Protein AF-A0A533W3E1-F1 (afdb_monomer_lite)

Sequence (63 aa):
VVLGVQIVGPEASNLISEAVLAIEMGATVEDIALTIHPHPTLSEGLMEAAEAAEGKPIHQLKV

Secondary structure (DSSP, 8-state):
--------STTHHHHHHHHHHHHHTT--HHHHHTS---SSSTTHHHHHHHHHHTT--SSS---

Foldseek 3Di:
DDPDDDDDDPPRVVLVVVVVVCVVVVHDLVVLLPDDDDPPDPNVVSNQVSCQVVQRHDPDDND

Structure (mmCIF, N/CA/C/O backbone):
data_AF-A0A533W3E1-F1
#
_entry.id   AF-A0A533W3E1-F1
#
loop_
_atom_site.group_PDB
_atom_site.id
_atom_site.type_symbol
_atom_site.label_atom_id
_atom_site.label_alt_id
_atom_site.label_comp_id
_atom_site.label_asym_id
_atom_site.label_entity_id
_atom_site.label_seq_id
_atom_site.pdbx_PDB_ins_code
_atom_site.Cartn_x
_atom_site.Cartn_y
_atom_site.Cartn_z
_atom_site.occupancy
_atom_site.B_iso_or_equiv
_atom_site.auth_seq_id
_atom_site.auth_comp_id
_atom_site.auth_asym_id
_atom_site.auth_atom_id
_atom_site.pdbx_PDB_model_num
ATOM 1 N N . VAL A 1 1 ? -8.000 -1.723 11.147 1.00 91.75 1 VAL A N 1
ATOM 2 C CA . VAL A 1 1 ? -6.722 -2.424 10.898 1.00 91.75 1 VAL A CA 1
ATOM 3 C C . VAL A 1 1 ? -6.725 -2.969 9.483 1.00 91.75 1 VAL A C 1
ATOM 5 O O . VAL A 1 1 ? -7.785 -3.390 9.021 1.00 91.75 1 VAL A O 1
ATOM 8 N N . VAL A 1 2 ? -5.595 -2.905 8.787 1.00 97.56 2 VAL A N 1
ATOM 9 C CA . VAL A 1 2 ? -5.431 -3.443 7.432 1.00 97.56 2 VAL A CA 1
ATOM 10 C C . VAL A 1 2 ? -5.481 -4.967 7.500 1.00 97.56 2 VAL A C 1
ATOM 12 O O . VAL A 1 2 ? -4.778 -5.580 8.296 1.00 97.56 2 VAL A O 1
ATOM 15 N N . LEU A 1 3 ? -6.343 -5.578 6.687 1.00 97.44 3 LEU A N 1
ATOM 16 C CA . LEU A 1 3 ? -6.502 -7.039 6.641 1.00 97.44 3 LEU A CA 1
ATOM 17 C C . LEU A 1 3 ? -5.702 -7.682 5.504 1.00 97.44 3 LEU A C 1
ATOM 19 O O . LEU A 1 3 ? -5.361 -8.858 5.570 1.00 97.44 3 LEU A O 1
ATOM 23 N N . GLY A 1 4 ? -5.429 -6.921 4.447 1.00 97.56 4 GLY A N 1
ATOM 24 C CA . GLY A 1 4 ? -4.724 -7.396 3.270 1.00 97.56 4 GLY A CA 1
ATOM 25 C C . GLY A 1 4 ? -4.618 -6.306 2.215 1.00 97.56 4 GLY A C 1
ATOM 26 O O . GLY A 1 4 ? -5.420 -5.374 2.188 1.00 97.56 4 GLY A O 1
ATOM 27 N N . VAL A 1 5 ? -3.627 -6.450 1.340 1.00 98.12 5 VAL A N 1
ATOM 28 C CA . VAL A 1 5 ? -3.390 -5.580 0.186 1.00 98.12 5 VAL A CA 1
ATOM 29 C C . VAL A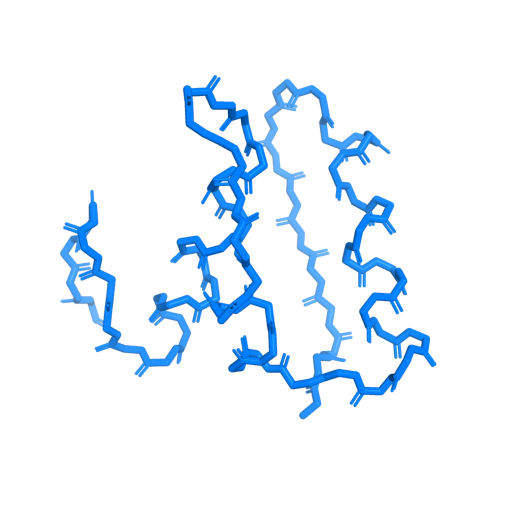 1 5 ? -3.073 -6.464 -1.013 1.00 98.12 5 VAL A C 1
ATOM 31 O O . VAL A 1 5 ? -2.420 -7.500 -0.881 1.00 98.12 5 VAL A O 1
ATOM 34 N N . GLN 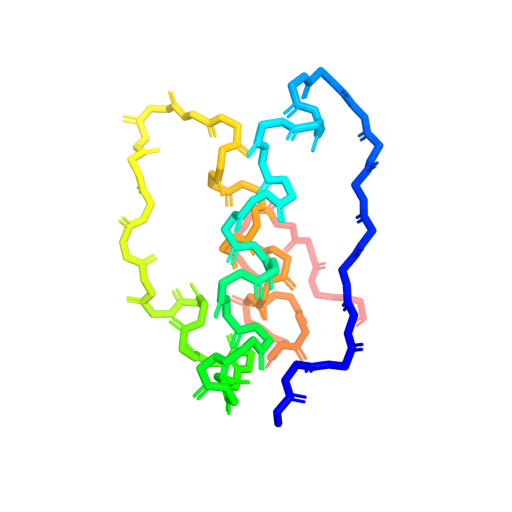A 1 6 ? -3.555 -6.067 -2.185 1.00 98.06 6 GLN A N 1
ATOM 35 C CA . GLN A 1 6 ? -3.293 -6.748 -3.448 1.00 98.06 6 GLN A CA 1
ATOM 36 C C . GLN A 1 6 ? -2.816 -5.720 -4.463 1.00 98.06 6 GLN A C 1
ATOM 38 O O . GLN A 1 6 ? -3.405 -4.649 -4.586 1.00 98.06 6 GLN A O 1
ATOM 43 N N . ILE A 1 7 ? -1.744 -6.047 -5.181 1.00 98.38 7 ILE A N 1
ATOM 44 C CA . ILE A 1 7 ? -1.114 -5.143 -6.143 1.00 98.38 7 ILE A CA 1
ATOM 45 C C . ILE A 1 7 ? -0.917 -5.898 -7.453 1.00 98.38 7 ILE A C 1
ATOM 47 O O . ILE A 1 7 ? -0.396 -7.014 -7.468 1.00 98.38 7 ILE A O 1
ATOM 51 N N . VAL A 1 8 ? -1.317 -5.271 -8.556 1.00 98.25 8 VAL A N 1
ATOM 52 C CA . VAL A 1 8 ? -1.029 -5.721 -9.918 1.00 98.25 8 VAL A CA 1
ATOM 53 C C . VAL A 1 8 ? -0.373 -4.572 -10.675 1.00 98.25 8 VAL A C 1
ATOM 55 O O . VAL A 1 8 ? -0.912 -3.471 -10.727 1.00 98.25 8 VAL A O 1
ATOM 58 N N . GLY A 1 9 ? 0.810 -4.812 -11.238 1.00 97.50 9 GLY A N 1
ATOM 59 C CA . GLY A 1 9 ? 1.584 -3.780 -11.922 1.00 97.50 9 GLY A CA 1
ATOM 60 C C . GLY A 1 9 ? 3.095 -3.976 -11.788 1.00 97.50 9 GLY A C 1
ATOM 61 O O . GLY A 1 9 ? 3.541 -4.967 -11.199 1.00 97.50 9 GLY A O 1
ATOM 62 N N . PRO A 1 10 ? 3.894 -3.054 -12.353 1.00 98.06 10 PRO A N 1
ATOM 63 C CA . PRO A 1 10 ? 5.340 -3.044 -12.156 1.00 98.06 10 PRO A CA 1
ATOM 64 C C . PRO A 1 10 ? 5.686 -2.887 -10.671 1.00 98.06 10 PRO A C 1
ATOM 66 O O . PRO A 1 10 ? 4.943 -2.265 -9.918 1.00 98.06 10 PRO A O 1
ATOM 69 N N . GLU A 1 11 ? 6.821 -3.453 -10.254 1.00 98.06 11 GLU A N 1
ATOM 70 C CA . GLU A 1 11 ? 7.352 -3.333 -8.886 1.00 98.06 11 GLU A CA 1
ATOM 71 C C . GLU A 1 11 ? 6.431 -3.863 -7.763 1.00 98.06 11 GLU A C 1
ATOM 73 O O . GLU A 1 11 ? 6.695 -3.615 -6.588 1.00 98.06 11 GLU A O 1
ATOM 78 N N . ALA A 1 12 ? 5.385 -4.644 -8.074 1.00 98.31 12 ALA A N 1
ATOM 79 C CA . ALA A 1 12 ? 4.421 -5.137 -7.079 1.00 98.31 12 ALA A CA 1
ATOM 80 C C . ALA A 1 12 ? 5.076 -5.901 -5.910 1.00 98.31 12 ALA A C 1
ATOM 82 O O . ALA A 1 12 ? 4.668 -5.736 -4.763 1.00 98.31 12 ALA A O 1
ATOM 83 N N . SER A 1 13 ? 6.124 -6.690 -6.177 1.00 97.50 13 SER A N 1
ATOM 84 C CA . SER A 1 13 ? 6.892 -7.400 -5.142 1.00 97.50 13 SER A CA 1
ATOM 85 C C . SER A 1 13 ? 7.663 -6.469 -4.205 1.00 97.50 13 SER A C 1
ATOM 87 O O . SER A 1 13 ? 7.922 -6.837 -3.064 1.00 97.50 13 SER A O 1
ATOM 89 N N . ASN A 1 14 ? 8.032 -5.276 -4.671 1.00 97.88 14 ASN A N 1
ATOM 90 C CA . ASN A 1 14 ? 8.719 -4.281 -3.856 1.00 97.88 14 ASN A CA 1
ATOM 91 C C . ASN A 1 14 ? 7.699 -3.480 -3.040 1.00 97.88 14 ASN A C 1
ATOM 93 O O . ASN A 1 14 ? 7.842 -3.375 -1.824 1.00 97.88 14 ASN A O 1
ATOM 97 N N . LEU A 1 15 ? 6.618 -3.022 -3.681 1.00 98.19 15 LEU A N 1
ATOM 98 C CA . LEU A 1 15 ? 5.539 -2.257 -3.044 1.00 98.19 15 LEU A CA 1
ATOM 99 C C . LEU A 1 15 ? 4.815 -3.037 -1.937 1.00 98.19 15 LEU A C 1
ATOM 101 O O . LEU A 1 15 ? 4.493 -2.473 -0.895 1.00 98.19 15 LEU A O 1
ATOM 105 N N . ILE A 1 16 ? 4.594 -4.345 -2.119 1.00 98.38 16 ILE A N 1
ATOM 106 C CA . ILE A 1 16 ? 3.886 -5.162 -1.121 1.00 98.38 16 ILE A CA 1
ATOM 107 C C . ILE A 1 16 ? 4.628 -5.230 0.225 1.00 98.38 16 ILE A C 1
ATOM 109 O O . ILE A 1 16 ? 4.008 -5.511 1.247 1.00 98.38 16 ILE A O 1
ATOM 113 N N . SER A 1 17 ? 5.934 -4.938 0.250 1.00 98.25 17 SER A N 1
ATOM 114 C CA . SER A 1 17 ? 6.735 -4.935 1.481 1.00 98.25 17 SER A CA 1
ATOM 115 C C . SER A 1 17 ? 6.230 -3.902 2.491 1.00 98.25 17 SER A C 1
ATOM 117 O O . SER A 1 17 ? 6.192 -4.184 3.687 1.00 98.25 17 SER A O 1
ATOM 119 N N . GLU A 1 18 ? 5.793 -2.732 2.017 1.00 98.31 18 GLU A N 1
ATOM 120 C CA . GLU A 1 18 ? 5.200 -1.697 2.867 1.00 98.31 18 GLU A CA 1
ATOM 121 C C . GLU A 1 18 ? 3.864 -2.159 3.460 1.00 98.31 18 GLU A C 1
ATOM 123 O O . GLU A 1 18 ? 3.641 -2.046 4.663 1.00 98.31 18 GLU A O 1
ATOM 128 N N . ALA A 1 19 ? 3.001 -2.761 2.638 1.00 98.06 19 ALA A N 1
ATOM 129 C CA . ALA A 1 19 ? 1.713 -3.278 3.087 1.00 98.06 19 ALA A CA 1
ATOM 130 C C . ALA A 1 19 ? 1.854 -4.396 4.133 1.00 98.06 19 ALA A C 1
ATOM 132 O O . ALA A 1 19 ? 1.094 -4.438 5.100 1.00 98.06 19 ALA A O 1
ATOM 133 N N . VAL A 1 20 ? 2.829 -5.295 3.961 1.00 98.19 20 VAL A N 1
ATOM 134 C CA . VAL A 1 20 ? 3.121 -6.346 4.947 1.00 98.19 20 VAL A CA 1
ATOM 135 C C . VAL A 1 20 ? 3.612 -5.727 6.256 1.00 98.19 20 VAL A C 1
ATOM 137 O O . VAL A 1 20 ? 3.128 -6.113 7.317 1.00 98.19 20 VAL A O 1
ATOM 140 N N . LEU A 1 21 ? 4.501 -4.729 6.198 1.00 98.31 21 LEU A N 1
ATOM 141 C CA . LEU A 1 21 ? 4.940 -4.003 7.393 1.00 98.31 21 LEU A CA 1
ATOM 142 C C . LEU A 1 21 ? 3.762 -3.320 8.105 1.00 98.31 21 LEU A C 1
ATOM 144 O O . LEU A 1 21 ? 3.643 -3.428 9.323 1.00 98.31 21 LEU A O 1
ATOM 148 N N . ALA A 1 22 ? 2.869 -2.670 7.357 1.00 98.38 22 ALA A N 1
ATOM 149 C CA . ALA A 1 22 ? 1.672 -2.042 7.908 1.00 98.38 22 ALA A CA 1
ATOM 150 C C . ALA A 1 22 ? 0.769 -3.061 8.632 1.00 98.38 22 ALA A C 1
ATOM 152 O O . ALA A 1 22 ? 0.300 -2.789 9.737 1.00 98.38 22 ALA A O 1
ATOM 153 N N . ILE A 1 23 ? 0.572 -4.256 8.062 1.00 98.31 23 ILE A N 1
ATOM 154 C CA . ILE A 1 23 ? -0.204 -5.336 8.696 1.00 98.31 23 ILE A CA 1
ATOM 155 C C . ILE A 1 23 ? 0.459 -5.805 9.999 1.00 98.31 23 ILE A C 1
ATOM 157 O O . ILE A 1 23 ? -0.224 -5.908 11.018 1.00 98.31 23 ILE A O 1
ATOM 161 N N . GLU A 1 24 ? 1.775 -6.036 10.001 1.00 98.56 24 GLU A N 1
ATOM 162 C CA . GLU A 1 24 ? 2.524 -6.457 11.199 1.00 98.56 24 GLU A CA 1
ATOM 163 C C . GLU A 1 24 ? 2.499 -5.399 12.312 1.00 98.56 24 GLU A C 1
ATOM 165 O O . GLU A 1 24 ? 2.443 -5.728 13.497 1.00 98.56 24 GLU A O 1
ATOM 170 N N . MET A 1 25 ? 2.477 -4.115 11.946 1.00 98.38 25 MET A N 1
ATOM 171 C CA . MET A 1 25 ? 2.311 -3.009 12.892 1.00 98.38 25 MET A CA 1
ATOM 172 C C . MET A 1 25 ? 0.874 -2.870 13.418 1.00 98.38 25 MET A C 1
ATOM 174 O O . MET A 1 25 ? 0.625 -2.043 14.295 1.00 98.38 25 MET A O 1
ATOM 178 N N . GLY A 1 26 ? -0.082 -3.646 12.896 1.00 98.00 26 GLY A N 1
ATOM 179 C CA . GLY A 1 26 ? -1.503 -3.477 13.196 1.00 98.00 26 GLY A CA 1
ATOM 180 C C . GLY A 1 26 ? -2.059 -2.143 12.692 1.00 98.00 26 GLY A C 1
ATOM 181 O O . GLY A 1 26 ? -3.040 -1.647 13.249 1.00 98.00 26 GLY A O 1
ATOM 182 N N . ALA A 1 27 ? -1.436 -1.560 11.664 1.00 98.56 27 ALA A N 1
ATOM 183 C CA . ALA A 1 27 ? -1.802 -0.262 11.120 1.00 98.56 27 ALA A CA 1
ATOM 184 C C . ALA A 1 27 ? -3.244 -0.259 10.597 1.00 98.56 27 ALA A C 1
ATOM 186 O O . ALA A 1 27 ? -3.825 -1.282 10.206 1.00 98.56 27 ALA A O 1
ATOM 187 N N . THR A 1 28 ? -3.852 0.913 10.605 1.00 98.38 28 THR A N 1
ATOM 188 C CA . THR A 1 28 ? -5.143 1.197 9.987 1.00 98.38 28 THR A CA 1
ATOM 189 C C . THR A 1 28 ? -4.958 1.684 8.551 1.00 98.38 28 THR A C 1
ATOM 191 O O . THR A 1 28 ? -3.843 1.890 8.082 1.00 98.38 28 THR A O 1
ATOM 194 N N . VAL A 1 29 ? -6.066 1.820 7.823 1.00 97.56 29 VAL A N 1
ATOM 195 C CA . VAL A 1 29 ? -6.021 2.338 6.451 1.00 97.56 29 VAL A CA 1
ATOM 196 C C . VAL A 1 29 ? -5.663 3.830 6.462 1.00 97.56 29 VAL A C 1
ATOM 198 O O . VAL A 1 29 ? -4.864 4.272 5.645 1.00 97.56 29 VAL A O 1
ATOM 201 N N . GLU A 1 30 ? -6.149 4.567 7.465 1.00 97.94 30 GLU A N 1
ATOM 202 C CA . GLU A 1 30 ? -5.776 5.960 7.733 1.00 97.94 30 GLU A CA 1
ATOM 203 C C . GLU A 1 30 ? -4.263 6.136 7.957 1.00 97.94 30 GLU A C 1
ATOM 205 O O . GLU A 1 30 ? -3.684 7.084 7.438 1.00 97.94 30 GLU A O 1
ATOM 210 N N . ASP A 1 31 ? -3.586 5.203 8.639 1.00 98.38 31 ASP A N 1
ATOM 211 C CA . ASP A 1 31 ? -2.128 5.281 8.839 1.00 98.38 31 ASP A CA 1
ATOM 212 C C . ASP A 1 31 ? -1.346 5.220 7.510 1.00 98.38 31 ASP A C 1
ATOM 214 O O . ASP A 1 31 ? -0.357 5.936 7.333 1.00 98.38 31 ASP A O 1
ATOM 218 N N . ILE A 1 32 ? -1.798 4.398 6.553 1.00 98.12 32 ILE A N 1
ATOM 219 C CA . ILE A 1 32 ? -1.203 4.330 5.206 1.00 98.12 32 ILE A CA 1
ATOM 220 C C . ILE A 1 32 ? -1.504 5.617 4.430 1.00 98.12 32 ILE A C 1
ATOM 222 O O . ILE A 1 32 ? -0.602 6.184 3.817 1.00 98.12 32 ILE A O 1
ATOM 226 N N . ALA A 1 33 ? -2.746 6.106 4.484 1.00 97.81 33 ALA A N 1
ATOM 227 C CA . ALA A 1 33 ? -3.1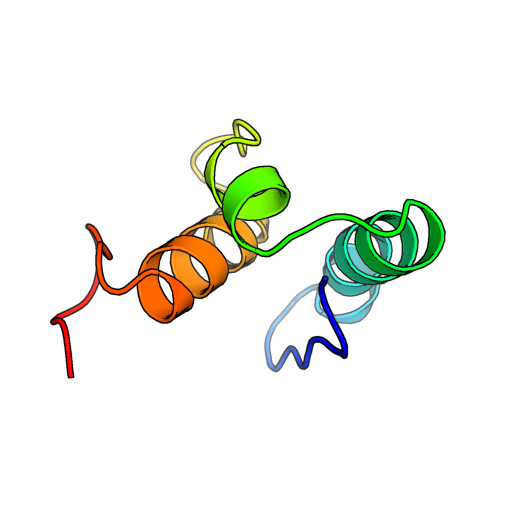56 7.341 3.813 1.00 97.81 33 ALA A CA 1
ATOM 228 C C . ALA A 1 33 ? -2.375 8.571 4.318 1.00 97.81 33 ALA A C 1
ATOM 230 O O . ALA A 1 33 ? -1.945 9.408 3.528 1.00 97.81 33 ALA A O 1
ATOM 231 N N . LEU A 1 34 ? -2.122 8.653 5.629 1.00 97.62 34 LEU A N 1
ATOM 232 C CA . LEU A 1 34 ? -1.366 9.745 6.253 1.00 97.62 34 LEU A CA 1
ATOM 233 C C . LEU A 1 34 ? 0.157 9.614 6.096 1.00 97.62 34 LEU A C 1
ATOM 235 O O . LEU A 1 34 ? 0.892 10.557 6.409 1.00 97.62 34 LEU A O 1
ATOM 239 N N . THR A 1 35 ? 0.654 8.473 5.618 1.00 98.25 35 THR A N 1
ATOM 240 C CA . THR A 1 35 ? 2.077 8.294 5.327 1.00 98.25 35 THR A CA 1
ATOM 241 C C . THR A 1 35 ? 2.443 9.060 4.057 1.00 98.25 35 THR A C 1
ATOM 243 O O . THR A 1 35 ? 1.880 8.838 2.988 1.00 98.25 35 THR A O 1
ATOM 246 N N . ILE A 1 36 ? 3.427 9.960 4.149 1.00 98.19 36 ILE A N 1
ATOM 247 C CA . ILE A 1 36 ? 3.860 10.776 3.008 1.00 98.19 36 ILE A CA 1
ATOM 248 C C . ILE A 1 36 ? 4.662 9.913 2.035 1.00 98.19 36 ILE A C 1
ATOM 250 O O . ILE A 1 36 ? 5.834 9.607 2.269 1.00 98.19 36 ILE A O 1
ATOM 254 N N . HIS A 1 37 ? 4.036 9.572 0.915 1.00 98.44 37 HIS A N 1
ATOM 255 C CA . HIS A 1 37 ? 4.686 8.851 -0.166 1.00 98.44 37 HIS A CA 1
ATOM 256 C C . HIS A 1 37 ? 5.425 9.817 -1.105 1.00 98.44 37 HIS A C 1
ATOM 258 O O . HIS A 1 37 ? 4.913 10.898 -1.407 1.00 98.44 37 HIS A O 1
ATOM 264 N N . PRO A 1 38 ? 6.637 9.475 -1.579 1.00 98.38 38 PRO A N 1
ATOM 265 C CA . PRO A 1 38 ? 7.369 10.340 -2.497 1.00 98.38 38 PRO A CA 1
ATOM 266 C C . PRO A 1 38 ? 6.650 10.482 -3.844 1.00 98.38 38 PRO A C 1
ATOM 268 O O . PRO A 1 38 ? 6.168 9.500 -4.402 1.00 98.38 38 PRO A O 1
ATOM 271 N N . HIS A 1 39 ? 6.660 11.686 -4.415 1.00 97.69 39 HIS A N 1
ATOM 272 C CA . HIS A 1 39 ? 6.125 11.949 -5.752 1.00 97.69 39 HIS A CA 1
ATOM 273 C C . HIS A 1 39 ? 7.251 12.352 -6.725 1.00 97.69 39 HIS A C 1
ATOM 275 O O . HIS A 1 39 ? 8.089 13.181 -6.347 1.00 97.69 39 HIS A O 1
ATOM 281 N N . PRO A 1 40 ? 7.285 11.846 -7.976 1.00 97.38 40 PRO A N 1
ATOM 282 C CA . PRO A 1 40 ? 6.425 10.805 -8.557 1.00 97.38 40 PRO A CA 1
ATOM 283 C C . PRO A 1 40 ? 6.994 9.393 -8.318 1.00 97.38 40 PRO A C 1
ATOM 285 O O . PRO A 1 40 ? 8.140 9.121 -8.690 1.00 97.38 40 PRO A O 1
ATOM 288 N N . THR A 1 41 ? 6.218 8.478 -7.728 1.00 98.12 41 THR A N 1
ATOM 289 C CA . THR A 1 41 ? 6.640 7.077 -7.515 1.00 98.12 41 THR A CA 1
ATOM 290 C C . THR A 1 41 ? 5.459 6.113 -7.527 1.00 98.12 41 THR A C 1
ATOM 292 O O . THR A 1 41 ? 4.346 6.475 -7.193 1.00 98.12 41 THR A O 1
ATOM 295 N N . LEU A 1 42 ? 5.691 4.831 -7.826 1.00 97.94 42 LEU A N 1
ATOM 296 C CA . LEU A 1 42 ? 4.609 3.836 -7.802 1.00 97.94 42 LEU A CA 1
ATOM 297 C C . LEU A 1 42 ? 4.006 3.609 -6.405 1.00 97.94 42 LEU A C 1
ATOM 299 O O . LEU A 1 42 ? 2.872 3.142 -6.313 1.00 97.94 42 LEU A O 1
ATOM 303 N N . SER A 1 43 ? 4.735 3.928 -5.328 1.00 97.62 43 SER A N 1
ATOM 304 C CA . SER A 1 43 ? 4.216 3.764 -3.970 1.00 97.62 43 SER A CA 1
ATOM 305 C C . SER A 1 43 ? 3.109 4.768 -3.652 1.00 97.62 43 SER A C 1
ATOM 307 O O . SER A 1 43 ? 2.234 4.446 -2.856 1.00 97.62 43 SER A O 1
ATOM 309 N N . GLU A 1 44 ? 3.033 5.911 -4.348 1.00 98.25 44 GLU A N 1
ATOM 310 C CA . GLU A 1 44 ? 1.905 6.847 -4.209 1.00 98.25 44 GLU A CA 1
ATOM 311 C C . GLU A 1 44 ? 0.546 6.182 -4.506 1.00 98.25 44 GLU A C 1
ATOM 313 O O . GLU A 1 44 ? -0.475 6.573 -3.948 1.00 98.25 44 GLU A O 1
ATOM 318 N N . GLY A 1 45 ? 0.533 5.104 -5.302 1.00 97.25 45 GLY A N 1
ATOM 319 C CA . GLY A 1 45 ? -0.663 4.296 -5.532 1.00 97.25 45 GLY A CA 1
ATOM 320 C C . GLY A 1 45 ? -1.174 3.554 -4.289 1.00 97.25 45 GLY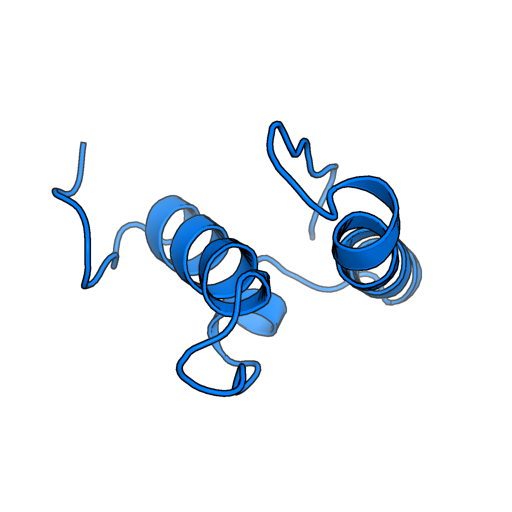 A C 1
ATOM 321 O O . GLY A 1 45 ? -2.377 3.326 -4.187 1.00 97.25 45 GLY A O 1
ATOM 322 N N . LEU A 1 46 ? -0.305 3.195 -3.336 1.00 97.56 46 LEU A N 1
ATOM 323 C CA . LEU A 1 46 ? -0.710 2.548 -2.081 1.00 97.56 46 LEU A CA 1
ATOM 324 C C . LEU A 1 46 ? -1.397 3.550 -1.140 1.00 97.56 46 LEU A C 1
ATOM 326 O O . LEU A 1 46 ? -2.479 3.257 -0.631 1.00 97.56 46 LEU A O 1
ATOM 330 N N . M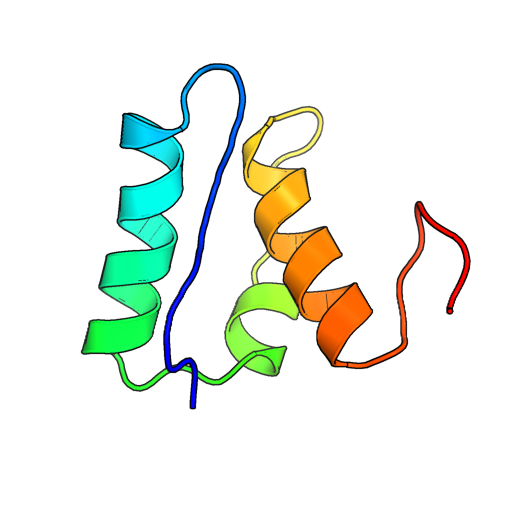ET A 1 47 ? -0.820 4.747 -0.993 1.00 98.06 47 MET A N 1
ATOM 331 C CA . MET A 1 47 ? -1.444 5.892 -0.314 1.00 98.06 47 MET A CA 1
ATOM 332 C C . MET A 1 47 ? -2.816 6.215 -0.908 1.00 98.06 47 MET A C 1
ATOM 334 O O . MET A 1 47 ? -3.807 6.305 -0.190 1.00 98.06 47 MET A O 1
ATOM 338 N N . GLU A 1 48 ? -2.895 6.338 -2.232 1.00 97.38 48 GLU A N 1
ATOM 339 C CA . GLU A 1 48 ? -4.134 6.709 -2.914 1.00 97.38 48 GLU A CA 1
ATOM 340 C C . GLU A 1 48 ? -5.204 5.609 -2.809 1.00 97.38 48 GLU A C 1
ATOM 342 O O . GLU A 1 48 ? -6.397 5.901 -2.711 1.00 97.38 48 GLU A O 1
ATOM 347 N N . ALA A 1 49 ? -4.803 4.333 -2.786 1.00 97.00 49 ALA A N 1
ATOM 348 C CA . ALA A 1 49 ? -5.713 3.221 -2.516 1.00 97.00 49 ALA A CA 1
ATOM 349 C C . ALA A 1 49 ? -6.255 3.257 -1.077 1.00 97.00 49 ALA A C 1
ATOM 351 O O . ALA A 1 49 ? -7.426 2.938 -0.855 1.00 97.00 49 ALA A O 1
ATOM 352 N N . ALA A 1 50 ? -5.435 3.675 -0.110 1.00 97.31 50 ALA A N 1
ATOM 353 C CA . ALA A 1 50 ? -5.864 3.873 1.269 1.00 97.31 50 ALA A CA 1
ATOM 354 C C . ALA A 1 50 ? -6.846 5.054 1.398 1.00 97.31 50 ALA A C 1
ATOM 356 O O . ALA A 1 50 ? -7.922 4.892 1.974 1.00 97.31 50 ALA A O 1
ATOM 357 N N . GLU A 1 51 ? -6.553 6.197 0.771 1.00 97.38 51 GLU A N 1
ATOM 358 C CA . GLU A 1 51 ? -7.477 7.342 0.686 1.00 97.38 51 GLU A CA 1
ATOM 359 C C . GLU A 1 51 ? -8.805 6.963 0.010 1.00 97.38 51 GLU A C 1
ATOM 361 O O . GLU A 1 51 ? -9.884 7.399 0.420 1.00 97.38 51 GLU A O 1
ATOM 366 N N . ALA A 1 52 ? -8.763 6.098 -1.006 1.00 97.00 52 ALA A N 1
ATOM 367 C CA . ALA A 1 52 ? -9.965 5.583 -1.656 1.00 97.00 52 ALA A CA 1
ATOM 368 C C . ALA A 1 52 ? -10.825 4.730 -0.718 1.00 97.00 52 ALA A C 1
ATOM 370 O O . ALA A 1 52 ? -12.047 4.885 -0.707 1.00 97.00 52 ALA A O 1
ATOM 371 N N . ALA A 1 53 ? -10.205 3.872 0.093 1.00 95.44 53 ALA A N 1
ATOM 372 C CA . ALA A 1 53 ? -10.900 3.076 1.102 1.00 95.44 53 ALA A CA 1
ATOM 373 C C . ALA A 1 53 ? -11.513 3.945 2.221 1.00 95.44 53 ALA A C 1
ATOM 375 O O . ALA A 1 53 ? -12.589 3.619 2.720 1.00 95.44 53 ALA A O 1
ATOM 376 N N . GLU A 1 54 ? -10.894 5.086 2.546 1.00 94.44 54 GLU A N 1
ATOM 377 C CA . GLU A 1 54 ? -11.450 6.132 3.425 1.00 94.44 54 GLU A CA 1
ATOM 378 C C . GLU A 1 54 ? -12.505 7.018 2.724 1.00 94.44 54 GLU A C 1
ATOM 380 O O . GLU A 1 54 ? -13.165 7.866 3.338 1.00 94.44 54 GLU A O 1
ATOM 385 N N . GLY A 1 55 ? -12.697 6.835 1.415 1.00 94.75 55 GLY A N 1
ATOM 386 C CA . GLY A 1 55 ? -13.642 7.590 0.604 1.00 94.75 55 GLY A CA 1
ATOM 387 C C . GLY A 1 55 ? -13.232 9.047 0.378 1.00 94.75 55 GLY A C 1
ATOM 388 O O . GLY A 1 55 ? -14.113 9.905 0.246 1.00 94.75 55 GLY A O 1
ATOM 389 N N . LYS A 1 56 ? -11.935 9.352 0.350 1.00 94.75 56 LYS A N 1
ATOM 390 C CA . LYS A 1 56 ? -11.385 10.692 0.095 1.00 94.75 56 LYS A CA 1
ATOM 391 C C . LYS A 1 56 ? -10.288 10.706 -0.996 1.00 94.75 56 LYS A C 1
ATOM 393 O O . LYS A 1 56 ? -9.329 11.457 -0.852 1.00 94.75 56 LYS A O 1
ATOM 398 N N . PRO A 1 57 ? -10.407 9.938 -2.100 1.00 94.62 57 PRO A N 1
ATOM 399 C CA . PRO A 1 57 ? -9.372 9.944 -3.130 1.00 94.62 57 PRO A CA 1
ATOM 400 C C . PRO A 1 57 ? -9.244 11.322 -3.795 1.00 94.62 57 PRO A C 1
ATOM 402 O O . PRO A 1 57 ? -10.233 12.043 -3.963 1.00 94.62 57 PRO A O 1
ATOM 405 N N . ILE A 1 58 ? -8.028 11.661 -4.211 1.00 96.12 58 ILE A N 1
ATOM 406 C CA . ILE A 1 58 ? -7.676 12.910 -4.896 1.00 96.12 58 ILE A CA 1
ATOM 407 C C . ILE A 1 58 ? -7.518 12.683 -6.403 1.00 96.12 58 ILE A C 1
ATOM 409 O O . ILE A 1 58 ? -7.949 13.512 -7.206 1.00 96.12 58 ILE A O 1
ATOM 413 N N . HIS A 1 59 ? -6.930 11.554 -6.800 1.00 96.38 59 HIS A N 1
ATOM 414 C CA . HIS A 1 59 ? -6.536 11.268 -8.184 1.00 96.38 59 HIS A CA 1
ATOM 415 C C . HIS A 1 59 ? -7.494 10.316 -8.917 1.00 96.38 59 HIS A C 1
ATOM 417 O O . HIS A 1 59 ? -7.271 9.977 -10.079 1.00 96.38 59 HIS A O 1
ATOM 423 N N . GLN A 1 60 ? -8.584 9.904 -8.266 1.00 92.81 60 GLN A N 1
ATOM 424 C CA . GLN A 1 60 ? -9.655 9.100 -8.856 1.00 92.81 60 GLN A CA 1
ATOM 425 C C . GLN A 1 60 ? -11.027 9.544 -8.345 1.00 92.81 60 GLN A C 1
ATOM 427 O O . GLN A 1 60 ? -11.150 10.188 -7.305 1.00 92.81 60 GLN A O 1
ATOM 432 N N . LEU A 1 61 ? -12.080 9.208 -9.091 1.00 90.38 61 LEU A N 1
ATOM 433 C CA . LEU A 1 61 ? -13.448 9.487 -8.663 1.00 90.38 61 LEU A CA 1
ATOM 434 C C . LEU A 1 61 ? -13.818 8.595 -7.477 1.00 90.38 61 LEU A C 1
ATOM 436 O O . LEU A 1 61 ? -13.506 7.406 -7.459 1.00 90.38 61 LEU A O 1
ATOM 440 N N . LYS A 1 62 ? -14.540 9.170 -6.516 1.00 85.56 62 LYS A N 1
ATOM 441 C CA . LYS A 1 62 ? -15.163 8.407 -5.438 1.00 85.56 62 LYS A CA 1
ATOM 442 C C . LYS A 1 62 ? -16.307 7.573 -6.022 1.00 85.56 62 LYS A C 1
ATOM 444 O O . LYS A 1 62 ? -17.253 8.148 -6.563 1.00 85.56 62 LYS A O 1
ATOM 449 N N . V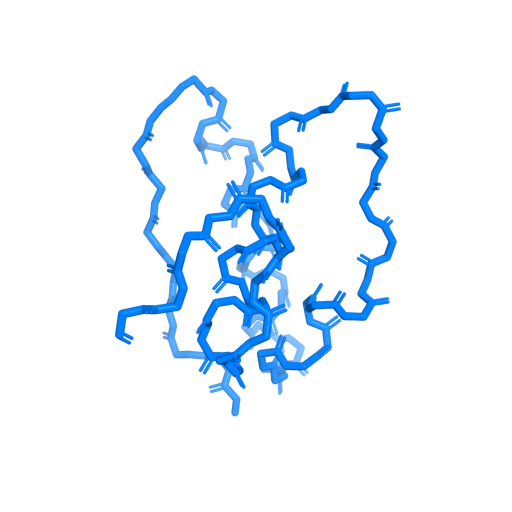AL A 1 63 ? -16.189 6.249 -5.935 1.00 67.69 63 VAL A N 1
ATOM 450 C CA . VAL A 1 63 ? -17.226 5.278 -6.330 1.00 67.69 63 VAL A CA 1
ATOM 451 C C . VAL A 1 63 ? -17.978 4.804 -5.096 1.00 67.69 63 VAL A C 1
ATOM 453 O O . VAL A 1 63 ? -17.318 4.624 -4.050 1.00 67.69 63 VAL A O 1
#

Radius of gyration: 11.07 Å; chains: 1; bounding box: 26×20×25 Å

pLDDT: mean 96.67, std 4.28, range [67.69, 98.56]